Protein AF-A0A8S0PQN3-F1 (afdb_monomer_lite)

Secondary structure (DSSP, 8-state):
------------TTGGG-EEEEETTEEEEE---SS-S----EEEEEESGGG-TT-EEEEEE---SSSHHHHHHHHHHHHHHHHHHHHHHHHHHHHHHHHHHHHHTSPPHHHHHHHHHHHHHSTTGGG--HHHHHHHHHHHHHHHHHHHHHHHHHHHHHHHHHHT-

Sequence (165 aa):
MDMGFETMPDMDLDRLSEVEVEGEGYSLYCKRGKRGGAKEDRYSATMGLQGKSKQAFFGVFDGHGGVGAAEFASKNLDRNIMKEVERRTSEEERIEKEHYSNYASCLSIVELLQIVERDLRGPDIDNLSIIDLVHLEEQLQAALMGARSTKTHMMLQSISSLHEK

Radius of gyration: 32.72 Å; chains: 1; bounding box: 78×43×98 Å

InterPro domains:
  IPR000222 PPM-type phosphatase, divalent cation binding [PS01032] (57-65)
  IPR002487 Transcription factor, K-box [PF01486] (92-165)
  IPR002487 Transcription factor, K-box [PS51297] (96-165)
  IPR036457 PPM-type phosphatase-like domain superfamily [G3DSA:3.60.40.10] (16-155)
  IPR036457 PPM-type phosphatase-like domain superfamily [SSF81606] (26-90)

pLDDT: mean 77.22, std 14.31, range [37.0, 96.75]

Structure (mmCIF, N/CA/C/O backbone):
data_AF-A0A8S0PQN3-F1
#
_entry.id   AF-A0A8S0PQN3-F1
#
loop_
_atom_site.group_PDB
_atom_site.id
_atom_site.type_symbol
_atom_site.label_atom_id
_atom_site.label_alt_id
_atom_site.label_comp_id
_atom_site.label_asym_id
_atom_site.label_entity_id
_atom_site.label_seq_id
_atom_site.pdbx_PDB_ins_code
_atom_site.Cartn_x
_atom_site.Cartn_y
_atom_site.Cartn_z
_atom_site.occupancy
_atom_site.B_iso_or_equiv
_atom_site.auth_seq_id
_atom_site.auth_comp_id
_atom_site.auth_asym_id
_atom_site.auth_atom_id
_atom_site.pdbx_PDB_model_num
ATOM 1 N N . MET A 1 1 ? 39.912 -17.558 -56.066 1.00 37.00 1 MET A N 1
ATOM 2 C CA . MET A 1 1 ? 40.209 -17.500 -54.624 1.00 37.00 1 MET A CA 1
ATOM 3 C C . MET A 1 1 ? 39.182 -16.572 -54.031 1.00 37.00 1 MET A C 1
ATOM 5 O O . MET A 1 1 ? 39.248 -15.373 -54.256 1.00 37.00 1 MET A O 1
ATOM 9 N N . ASP A 1 2 ? 38.162 -17.185 -53.454 1.00 40.72 2 ASP A N 1
ATOM 10 C CA . ASP A 1 2 ? 37.051 -16.526 -52.787 1.00 40.72 2 ASP A CA 1
ATOM 11 C C . ASP A 1 2 ? 37.518 -16.156 -51.375 1.00 40.72 2 ASP A C 1
ATOM 13 O O . ASP A 1 2 ? 37.976 -17.026 -50.635 1.00 40.72 2 ASP A O 1
ATOM 17 N N . MET A 1 3 ? 37.509 -14.866 -51.046 1.00 46.12 3 MET A N 1
ATOM 18 C CA . MET A 1 3 ? 37.812 -14.365 -49.704 1.00 46.12 3 MET A CA 1
ATOM 19 C C . MET A 1 3 ? 36.504 -13.828 -49.133 1.00 46.12 3 MET A C 1
ATOM 21 O O . MET A 1 3 ? 36.283 -12.618 -49.077 1.00 46.12 3 MET A O 1
ATOM 25 N N . GLY A 1 4 ? 35.619 -14.758 -48.773 1.00 43.62 4 GLY A N 1
ATOM 26 C CA . GLY A 1 4 ? 34.387 -14.482 -48.052 1.00 43.62 4 GLY A CA 1
ATOM 27 C C . GLY A 1 4 ? 34.709 -13.869 -46.695 1.00 43.62 4 GLY A C 1
ATOM 28 O O . GLY A 1 4 ? 35.096 -14.562 -45.758 1.00 43.62 4 GLY A O 1
ATOM 29 N N . PHE A 1 5 ? 34.562 -12.553 -46.593 1.00 48.38 5 PHE A N 1
ATOM 30 C CA . PHE A 1 5 ? 34.402 -11.900 -45.306 1.00 48.38 5 PHE A CA 1
ATOM 31 C C . PHE A 1 5 ? 32.936 -12.085 -44.920 1.00 48.38 5 PHE A C 1
ATOM 33 O O . PHE A 1 5 ? 32.075 -11.320 -45.353 1.00 48.38 5 PHE A O 1
ATOM 40 N N . GLU A 1 6 ? 32.639 -13.160 -44.188 1.00 41.84 6 GLU A N 1
ATOM 41 C CA . GLU A 1 6 ? 31.333 -13.335 -43.560 1.00 41.84 6 GLU A CA 1
ATOM 42 C C . GLU A 1 6 ? 31.098 -12.139 -42.634 1.00 41.84 6 GLU A C 1
ATOM 44 O O . GLU A 1 6 ? 31.688 -12.017 -41.559 1.00 41.84 6 GLU A O 1
ATOM 49 N N . THR A 1 7 ? 30.260 -11.208 -43.082 1.00 50.50 7 THR A N 1
ATOM 50 C CA . THR A 1 7 ? 29.686 -10.192 -42.214 1.00 50.50 7 THR A CA 1
ATOM 51 C C . THR A 1 7 ? 28.910 -10.923 -41.130 1.00 50.50 7 THR A C 1
ATOM 53 O O . THR A 1 7 ? 27.863 -11.512 -41.407 1.00 50.50 7 THR A O 1
ATOM 56 N N . MET A 1 8 ? 29.446 -10.906 -39.909 1.00 55.97 8 MET A N 1
ATOM 57 C CA . MET A 1 8 ? 28.706 -11.275 -38.706 1.00 55.97 8 MET A CA 1
ATOM 58 C C . MET A 1 8 ? 27.334 -10.591 -38.776 1.00 55.97 8 MET A C 1
ATOM 60 O O . MET A 1 8 ? 27.295 -9.395 -39.085 1.00 55.97 8 MET A O 1
ATOM 64 N N . PRO A 1 9 ? 26.219 -11.313 -38.561 1.00 52.41 9 PRO A N 1
ATOM 65 C CA . PRO A 1 9 ? 24.906 -10.693 -38.592 1.00 52.41 9 PRO A CA 1
ATOM 66 C C . PRO A 1 9 ? 24.908 -9.558 -37.573 1.00 52.41 9 PRO A C 1
ATOM 68 O O . PRO A 1 9 ? 25.288 -9.766 -36.420 1.00 52.41 9 PRO A O 1
ATOM 71 N N . ASP A 1 10 ? 24.547 -8.366 -38.045 1.00 52.94 10 ASP A N 1
ATOM 72 C CA . ASP A 1 10 ? 24.398 -7.157 -37.246 1.00 52.94 10 ASP A CA 1
ATOM 73 C C . ASP A 1 10 ? 23.513 -7.508 -36.046 1.00 52.94 10 ASP A C 1
ATOM 75 O O . ASP A 1 10 ? 22.314 -7.772 -36.177 1.00 52.94 10 ASP A O 1
ATOM 79 N N . MET A 1 11 ? 24.145 -7.697 -34.889 1.00 50.47 11 MET A N 1
ATOM 80 C CA . MET A 1 11 ? 23.464 -8.138 -33.685 1.00 50.47 11 MET A CA 1
ATOM 81 C C . MET A 1 11 ? 22.667 -6.928 -33.217 1.00 50.47 11 MET A C 1
ATOM 83 O O . MET A 1 11 ? 23.243 -6.000 -32.660 1.00 50.47 11 MET A O 1
ATOM 87 N N . ASP A 1 12 ? 21.374 -6.921 -33.544 1.00 56.91 12 ASP A N 1
ATOM 88 C CA . ASP A 1 12 ? 20.443 -5.807 -33.372 1.00 56.91 12 ASP A CA 1
ATOM 89 C C . ASP A 1 12 ? 20.601 -5.154 -31.986 1.00 56.91 12 ASP A C 1
ATOM 91 O O . ASP A 1 12 ? 20.095 -5.652 -30.975 1.00 56.91 12 ASP A O 1
ATOM 95 N N . LEU A 1 13 ? 21.367 -4.056 -31.931 1.00 52.66 13 LEU A N 1
ATOM 96 C CA . LEU A 1 13 ? 21.756 -3.357 -30.700 1.00 52.66 13 LEU A CA 1
ATOM 97 C C . LEU A 1 13 ? 20.516 -2.876 -29.920 1.00 52.66 13 LEU A C 1
ATOM 99 O O . LEU A 1 13 ? 20.583 -2.644 -28.712 1.00 52.66 13 LEU A O 1
ATOM 103 N N . ASP A 1 14 ? 19.367 -2.775 -30.595 1.00 55.16 14 ASP A N 1
ATOM 104 C CA . ASP A 1 14 ? 18.079 -2.465 -29.988 1.00 55.16 14 ASP A CA 1
ATOM 105 C C . ASP A 1 14 ? 17.509 -3.625 -29.160 1.00 55.16 14 ASP A C 1
ATOM 107 O O . ASP A 1 14 ? 16.928 -3.357 -28.104 1.00 55.16 14 ASP A O 1
ATOM 111 N N . ARG A 1 15 ? 17.751 -4.895 -29.523 1.00 53.69 15 ARG A N 1
ATOM 112 C CA . ARG A 1 15 ? 17.340 -6.054 -28.698 1.00 53.69 15 ARG A CA 1
ATOM 113 C C . ARG A 1 15 ? 18.113 -6.140 -27.381 1.00 53.69 15 ARG A C 1
ATOM 115 O O . ARG A 1 15 ? 17.569 -6.620 -26.395 1.00 53.69 15 ARG A O 1
ATOM 122 N N . LEU A 1 16 ? 19.337 -5.608 -27.318 1.00 56.56 16 LEU A N 1
ATOM 123 C CA . LEU A 1 16 ? 20.128 -5.520 -26.077 1.00 56.56 16 LEU A CA 1
ATOM 124 C C . LEU A 1 16 ? 19.580 -4.485 -25.073 1.00 56.56 16 LEU A C 1
ATOM 126 O O . LEU A 1 16 ? 20.055 -4.408 -23.942 1.00 56.56 16 LEU A O 1
ATOM 130 N N . SER A 1 17 ? 18.592 -3.678 -25.475 1.00 67.12 17 SER A N 1
ATOM 131 C CA . SER A 1 17 ? 17.965 -2.643 -24.641 1.00 67.12 17 SER A CA 1
ATOM 132 C C . SER A 1 17 ? 16.570 -3.024 -24.118 1.00 67.12 17 SER A C 1
ATOM 134 O O . SER A 1 17 ? 15.907 -2.242 -23.417 1.00 67.12 17 SER A O 1
ATOM 136 N N . GLU A 1 18 ? 16.124 -4.233 -24.453 1.00 82.00 18 GLU A N 1
ATOM 137 C CA . GLU A 1 18 ? 14.860 -4.810 -24.019 1.00 82.00 18 GLU A CA 1
ATOM 138 C C . GLU A 1 18 ? 15.043 -5.539 -22.683 1.00 82.00 18 GLU A C 1
ATOM 140 O O . GLU A 1 18 ? 16.076 -6.140 -22.401 1.00 82.00 18 GLU A O 1
ATOM 145 N N . VAL A 1 19 ? 14.044 -5.424 -21.818 1.00 85.00 19 VAL A N 1
ATOM 146 C CA . VAL A 1 19 ? 13.949 -6.147 -20.552 1.00 85.00 19 VAL A CA 1
ATOM 147 C C . VAL A 1 19 ? 12.614 -6.856 -20.585 1.00 85.00 19 VAL A C 1
ATOM 149 O O . VAL A 1 19 ? 11.583 -6.195 -20.688 1.00 85.00 19 VAL A O 1
ATOM 152 N N . GLU A 1 20 ? 12.647 -8.176 -20.499 1.00 90.19 20 GLU A N 1
ATOM 153 C CA . GLU A 1 20 ? 11.471 -9.027 -20.401 1.00 90.19 20 GLU A CA 1
ATOM 154 C C . GLU A 1 20 ? 11.593 -9.861 -19.131 1.00 90.19 20 GLU A C 1
ATOM 156 O O . GLU A 1 20 ? 12.644 -10.438 -18.847 1.00 90.19 20 GLU A O 1
ATOM 161 N N . VAL A 1 21 ? 10.535 -9.862 -18.331 1.00 88.50 21 VAL A N 1
ATOM 162 C CA . VAL A 1 21 ? 10.463 -10.586 -17.067 1.00 88.50 21 VAL A CA 1
ATOM 163 C C . VAL A 1 21 ? 9.107 -11.255 -17.009 1.00 88.50 21 VAL A C 1
ATOM 165 O O . VAL A 1 21 ? 8.079 -10.588 -17.079 1.00 88.50 21 VAL A O 1
ATOM 168 N N . GLU A 1 22 ? 9.110 -12.566 -16.838 1.00 92.62 22 GLU A N 1
ATOM 169 C CA . GLU A 1 22 ? 7.913 -13.342 -16.555 1.00 92.62 22 GLU A CA 1
ATOM 170 C C . GLU A 1 22 ? 7.973 -13.796 -15.097 1.00 92.62 22 GLU A C 1
ATOM 172 O O . GLU A 1 22 ? 8.991 -14.307 -14.625 1.00 92.62 22 GLU A O 1
ATOM 177 N N . GLY A 1 23 ? 6.900 -13.541 -14.360 1.00 85.38 23 GLY A N 1
ATOM 178 C CA . GLY A 1 23 ? 6.749 -13.919 -12.965 1.00 85.38 23 GLY A CA 1
ATOM 179 C C . GLY A 1 23 ? 5.431 -14.643 -12.728 1.00 85.38 23 GLY A C 1
ATOM 180 O O . GLY A 1 23 ? 4.627 -14.853 -13.633 1.00 85.38 23 GLY A O 1
ATOM 181 N N . GLU A 1 24 ? 5.193 -15.042 -11.483 1.00 82.31 24 GLU A N 1
ATOM 182 C CA . GLU A 1 24 ? 3.983 -15.780 -11.125 1.00 82.31 24 GLU A CA 1
ATOM 183 C C . GLU A 1 24 ? 2.744 -14.877 -11.234 1.00 82.31 24 GLU A C 1
ATOM 185 O O . GLU A 1 24 ? 2.485 -14.034 -10.375 1.00 82.31 24 GLU A O 1
ATOM 190 N N . GLY A 1 25 ? 1.995 -15.030 -12.328 1.00 84.38 25 GLY A N 1
ATOM 191 C CA . GLY A 1 25 ? 0.788 -14.248 -12.603 1.00 84.38 25 GLY A CA 1
ATOM 192 C C . GLY A 1 25 ? 1.043 -12.824 -13.107 1.00 84.38 25 GLY A C 1
ATOM 193 O O . GLY A 1 25 ? 0.101 -12.034 -13.161 1.00 84.38 25 GLY A O 1
ATOM 194 N N . TYR A 1 26 ? 2.280 -12.480 -13.483 1.00 87.06 26 TYR A N 1
ATOM 195 C CA . TYR A 1 26 ? 2.597 -11.183 -14.081 1.00 87.06 26 TYR A CA 1
ATOM 196 C C . TYR A 1 26 ? 3.697 -11.285 -15.137 1.00 87.06 26 TYR A C 1
ATOM 198 O O . TYR A 1 26 ? 4.550 -12.165 -15.103 1.00 87.06 26 TYR A O 1
ATOM 206 N N . SER A 1 27 ? 3.704 -10.324 -16.051 1.00 91.31 27 SER A N 1
ATOM 207 C CA . SER A 1 27 ? 4.764 -10.145 -17.037 1.00 91.31 27 SER A CA 1
ATOM 208 C C . SER A 1 27 ? 5.138 -8.672 -17.107 1.00 91.31 27 SER A C 1
ATOM 210 O O . SER A 1 27 ? 4.267 -7.803 -17.031 1.00 91.31 27 SER A O 1
ATOM 212 N N . LEU A 1 28 ? 6.417 -8.385 -17.294 1.00 91.44 28 LEU A N 1
ATOM 213 C CA . LEU A 1 28 ? 6.942 -7.049 -17.509 1.00 91.44 28 LEU A CA 1
ATOM 214 C C . LEU A 1 28 ? 7.771 -7.033 -18.783 1.00 91.44 28 LEU A C 1
ATOM 216 O O . LEU A 1 28 ? 8.664 -7.851 -18.971 1.00 91.44 28 LEU A O 1
ATOM 220 N N . TYR A 1 29 ? 7.495 -6.049 -19.626 1.00 90.81 29 TYR A N 1
ATOM 221 C CA . TYR A 1 29 ?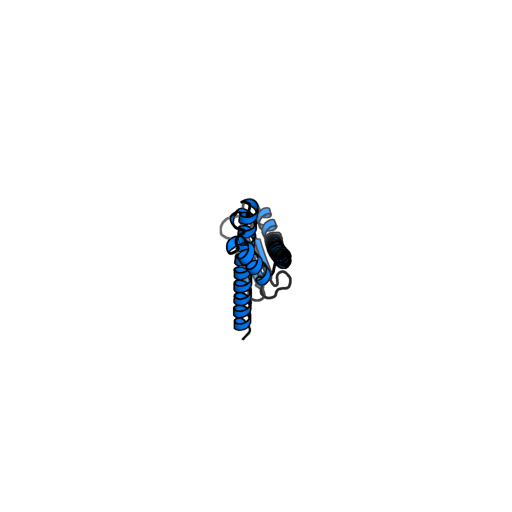 8.276 -5.778 -20.815 1.00 90.81 29 TYR A CA 1
ATOM 222 C C . TYR A 1 29 ? 8.636 -4.301 -20.846 1.00 90.81 29 TYR A C 1
ATOM 224 O O . TYR A 1 29 ? 7.787 -3.430 -20.654 1.00 90.81 29 TYR A O 1
ATOM 232 N N . CYS A 1 30 ? 9.905 -4.005 -21.081 1.00 88.88 30 CYS A N 1
ATOM 233 C CA . CYS A 1 30 ? 10.394 -2.646 -21.165 1.00 88.88 30 CYS A CA 1
ATOM 234 C C . CYS A 1 30 ? 11.398 -2.548 -22.307 1.00 88.88 30 CYS A C 1
ATOM 236 O O . CYS A 1 30 ? 12.399 -3.259 -22.329 1.00 88.88 30 CYS A O 1
ATOM 238 N N . LYS A 1 31 ? 11.180 -1.615 -23.227 1.00 88.38 31 LYS A N 1
ATOM 239 C CA . LYS A 1 31 ? 11.986 -1.440 -24.436 1.00 88.38 31 LYS A CA 1
ATOM 240 C C . LYS A 1 31 ? 12.471 -0.005 -24.538 1.00 88.38 31 LYS A C 1
ATOM 242 O O . LYS A 1 31 ? 11.727 0.924 -24.238 1.00 88.38 31 LYS A O 1
ATOM 247 N N . ARG A 1 32 ? 13.711 0.187 -24.986 1.00 83.94 32 ARG A N 1
ATOM 248 C CA . ARG A 1 32 ? 14.227 1.527 -25.273 1.00 83.94 32 ARG A CA 1
ATOM 249 C C . ARG A 1 32 ? 13.535 2.101 -26.512 1.00 83.94 32 ARG A C 1
ATOM 251 O O . ARG A 1 32 ? 13.473 1.460 -27.558 1.00 83.94 32 ARG A O 1
ATOM 258 N N . GLY A 1 33 ? 13.014 3.318 -26.385 1.00 77.81 33 GLY A N 1
ATOM 259 C CA . GLY A 1 33 ? 12.437 4.066 -27.501 1.00 77.81 33 GLY A CA 1
ATOM 260 C C . GLY A 1 33 ? 13.490 4.741 -28.389 1.00 77.81 33 GLY A C 1
ATOM 261 O O . GLY A 1 33 ? 14.690 4.629 -28.175 1.00 77.81 33 GLY A O 1
ATOM 262 N N . LYS A 1 34 ? 13.029 5.523 -29.372 1.00 77.06 34 LYS A N 1
ATOM 263 C CA . LYS A 1 34 ? 13.886 6.202 -30.370 1.00 77.06 34 LYS A CA 1
ATOM 264 C C . LYS A 1 34 ? 14.750 7.345 -29.820 1.00 77.06 34 LYS A C 1
ATOM 266 O O . LYS A 1 34 ? 15.611 7.854 -30.532 1.00 77.06 34 LYS A O 1
ATOM 271 N N . ARG A 1 35 ? 14.481 7.819 -28.598 1.00 67.00 35 ARG A N 1
ATOM 272 C CA . ARG A 1 35 ? 15.270 8.885 -27.969 1.00 67.00 35 ARG A CA 1
ATOM 273 C C . ARG A 1 35 ? 16.633 8.300 -27.598 1.00 67.00 35 ARG A C 1
ATOM 275 O O . ARG A 1 35 ? 16.705 7.403 -26.767 1.00 67.00 35 ARG A O 1
ATOM 282 N N . GLY A 1 36 ? 17.693 8.779 -28.248 1.00 63.41 36 GLY A N 1
ATOM 283 C CA . GLY A 1 36 ? 19.062 8.379 -27.927 1.00 63.41 36 GLY A CA 1
ATOM 284 C C . GLY A 1 36 ? 19.380 8.676 -26.460 1.00 63.41 36 GLY A C 1
ATOM 285 O O . GLY A 1 36 ? 19.116 9.778 -25.987 1.00 63.41 36 GLY A O 1
ATOM 286 N N . GLY A 1 37 ? 19.902 7.684 -25.742 1.00 73.81 37 GLY A N 1
ATOM 287 C CA . GLY A 1 37 ? 20.188 7.772 -24.311 1.00 73.81 37 GLY A CA 1
ATOM 288 C C . GLY A 1 37 ? 20.281 6.397 -23.649 1.00 73.81 37 GLY A C 1
ATOM 289 O O . GLY A 1 37 ? 19.938 5.374 -24.254 1.00 73.81 37 GLY A O 1
ATOM 290 N N . ALA A 1 38 ? 20.772 6.379 -22.408 1.00 80.00 38 ALA A N 1
ATOM 291 C CA . ALA A 1 38 ? 20.682 5.208 -21.543 1.00 80.00 38 ALA A CA 1
ATOM 292 C C . ALA A 1 38 ? 19.234 5.030 -21.058 1.00 80.00 38 ALA A C 1
ATOM 294 O O . ALA A 1 38 ? 18.482 5.992 -20.943 1.00 80.00 38 ALA A O 1
ATOM 295 N N . LYS A 1 39 ? 18.838 3.790 -20.779 1.00 85.25 39 LYS A N 1
ATOM 296 C CA . LYS A 1 39 ? 17.502 3.467 -20.278 1.00 85.25 39 LYS A CA 1
ATOM 297 C C . LYS A 1 39 ? 17.394 3.805 -18.788 1.00 85.25 39 LYS A C 1
ATOM 299 O O . LYS A 1 39 ? 18.013 3.146 -17.943 1.00 85.25 39 LYS A O 1
ATOM 304 N N . GLU A 1 40 ? 16.624 4.843 -18.479 1.00 91.44 40 GLU A N 1
ATOM 305 C CA . GLU A 1 40 ? 16.482 5.360 -17.113 1.00 91.44 40 GLU A CA 1
ATOM 306 C C . GLU A 1 40 ? 15.316 4.733 -16.340 1.00 91.44 40 GLU A C 1
ATOM 308 O O . GLU A 1 40 ? 15.341 4.735 -15.110 1.00 91.44 40 GLU A O 1
ATOM 313 N N . ASP A 1 41 ? 14.383 4.087 -17.043 1.00 91.94 41 ASP A N 1
ATOM 314 C CA . ASP A 1 41 ? 13.239 3.383 -16.469 1.00 91.94 41 ASP A CA 1
ATOM 315 C C . ASP A 1 41 ? 13.665 2.304 -15.469 1.00 91.94 41 ASP A C 1
ATOM 317 O O . ASP A 1 41 ? 14.617 1.544 -15.695 1.00 91.94 41 ASP A O 1
ATOM 321 N N . ARG A 1 42 ? 12.924 2.189 -14.370 1.00 94.25 42 ARG A N 1
ATOM 322 C CA . ARG A 1 42 ? 13.052 1.105 -13.390 1.00 94.25 42 ARG A CA 1
ATOM 323 C C . ARG A 1 42 ? 11.691 0.497 -13.109 1.00 94.25 42 ARG A C 1
ATOM 325 O O . ARG A 1 42 ? 10.655 1.094 -13.386 1.00 94.25 42 ARG A O 1
ATOM 332 N N . TYR A 1 43 ? 11.697 -0.699 -12.544 1.00 94.69 43 TYR A N 1
ATOM 333 C CA . TYR A 1 43 ? 10.480 -1.377 -12.136 1.00 94.69 43 TYR A CA 1
ATOM 334 C C . TYR A 1 43 ? 10.674 -2.056 -10.787 1.00 94.69 43 TYR A C 1
ATOM 336 O O . TYR A 1 43 ? 11.800 -2.285 -10.347 1.00 94.69 43 TYR A O 1
ATOM 344 N N . SER A 1 44 ? 9.561 -2.378 -10.145 1.00 94.25 44 SER A N 1
ATOM 345 C CA . SER A 1 44 ? 9.507 -3.208 -8.951 1.00 94.25 44 SER A CA 1
ATOM 346 C C . SER A 1 44 ? 8.302 -4.131 -9.056 1.00 94.25 44 SER A C 1
ATOM 348 O O . SER A 1 44 ? 7.230 -3.698 -9.480 1.00 94.25 44 SER A O 1
ATOM 350 N N . ALA A 1 45 ? 8.493 -5.398 -8.714 1.00 92.75 45 ALA A N 1
ATOM 351 C CA . ALA A 1 45 ? 7.447 -6.406 -8.674 1.00 92.75 45 ALA A CA 1
ATOM 352 C C . ALA A 1 45 ? 7.704 -7.297 -7.457 1.00 92.75 45 ALA A C 1
ATOM 354 O O . ALA A 1 45 ? 8.600 -8.141 -7.468 1.00 92.75 45 ALA A O 1
ATOM 355 N N . THR A 1 46 ? 6.933 -7.074 -6.397 1.00 88.69 46 THR A N 1
ATOM 356 C CA . THR A 1 46 ? 7.058 -7.784 -5.124 1.00 88.69 46 THR A CA 1
ATOM 357 C C . THR A 1 46 ? 5.743 -8.492 -4.829 1.00 88.69 46 THR A C 1
ATOM 359 O O . THR A 1 46 ? 4.717 -7.850 -4.618 1.00 88.69 46 THR A O 1
ATOM 362 N N . MET A 1 47 ? 5.775 -9.821 -4.799 1.00 85.06 47 MET A N 1
ATOM 363 C CA . MET A 1 47 ? 4.640 -10.674 -4.432 1.00 85.06 47 MET A CA 1
ATOM 364 C C . MET A 1 47 ? 4.726 -11.064 -2.953 1.00 85.06 47 MET A C 1
ATOM 366 O O . MET A 1 47 ? 5.819 -11.144 -2.394 1.00 85.06 47 MET A O 1
ATOM 370 N N . GLY A 1 48 ? 3.587 -11.342 -2.316 1.00 78.88 48 GLY A N 1
ATOM 371 C CA . GLY A 1 48 ? 3.564 -11.886 -0.955 1.00 78.88 48 GLY A CA 1
ATOM 372 C C . GLY A 1 48 ? 4.067 -10.905 0.106 1.00 78.88 48 GLY A C 1
ATOM 373 O O . GLY A 1 48 ? 4.795 -11.298 1.022 1.00 78.88 48 GLY A O 1
ATOM 374 N N . LEU A 1 49 ? 3.705 -9.624 -0.010 1.00 74.62 49 LEU A N 1
ATOM 375 C CA . LEU A 1 49 ? 4.129 -8.598 0.946 1.00 74.62 49 LEU A CA 1
ATOM 376 C C . LEU A 1 49 ? 3.735 -8.991 2.382 1.00 74.62 49 LEU A C 1
ATOM 378 O O . LEU A 1 49 ? 2.601 -9.397 2.635 1.00 74.62 49 LEU A O 1
ATOM 382 N N . GLN A 1 50 ? 4.678 -8.886 3.327 1.00 67.25 50 GLN A N 1
ATOM 383 C CA . GLN A 1 50 ? 4.516 -9.336 4.724 1.00 67.25 50 GLN A CA 1
ATOM 384 C C . GLN A 1 50 ? 4.082 -10.815 4.880 1.00 67.25 50 GLN A C 1
ATOM 386 O O . GLN A 1 50 ? 3.458 -11.175 5.877 1.00 67.25 50 GLN A O 1
ATOM 391 N N . GLY A 1 51 ? 4.357 -11.685 3.902 1.00 68.50 51 GLY A N 1
ATOM 392 C CA . GLY A 1 51 ? 3.909 -13.085 3.926 1.00 68.50 51 GLY A CA 1
ATOM 393 C C . GLY A 1 51 ? 2.410 -13.268 3.654 1.00 68.50 51 GLY A C 1
ATOM 394 O O . GLY A 1 51 ? 1.895 -14.381 3.758 1.00 68.50 51 GLY A O 1
ATOM 395 N N . LYS A 1 52 ? 1.692 -12.197 3.286 1.00 69.31 52 LYS A N 1
ATOM 396 C CA . LYS A 1 52 ? 0.275 -12.245 2.915 1.00 69.31 52 LYS A CA 1
ATOM 397 C C . LYS A 1 52 ? 0.164 -12.574 1.431 1.00 69.31 52 LYS A C 1
ATOM 399 O O . LYS A 1 52 ? 0.386 -11.721 0.576 1.00 69.31 52 LYS A O 1
ATOM 404 N N . SER A 1 53 ? -0.244 -13.802 1.123 1.00 67.12 53 SER A N 1
ATOM 405 C CA . SER A 1 53 ? -0.343 -14.330 -0.249 1.00 67.12 53 SER A CA 1
ATOM 406 C C . SER A 1 53 ? -1.276 -13.550 -1.190 1.00 67.12 53 SER A C 1
ATOM 408 O O . SER A 1 53 ? -1.215 -13.746 -2.397 1.00 67.12 53 SER A O 1
ATOM 410 N N . LYS A 1 54 ? -2.121 -12.649 -0.667 1.00 77.06 54 LYS A N 1
ATOM 411 C CA . LYS A 1 54 ? -3.051 -11.817 -1.453 1.00 77.06 54 LYS A CA 1
ATOM 412 C C . LYS A 1 54 ? -2.546 -10.398 -1.747 1.00 77.06 54 LYS A C 1
ATOM 414 O O . LYS A 1 54 ? -3.258 -9.642 -2.400 1.00 77.06 54 LYS A O 1
ATOM 419 N N . GLN A 1 55 ? -1.380 -10.000 -1.235 1.00 83.00 55 GLN A N 1
ATOM 420 C CA . GLN A 1 55 ? -0.857 -8.640 -1.397 1.00 83.00 55 GLN A CA 1
ATOM 421 C C . GLN A 1 55 ? 0.387 -8.630 -2.282 1.00 83.00 55 GLN A C 1
ATOM 423 O O . GLN A 1 55 ? 1.325 -9.400 -2.068 1.00 83.00 55 GLN A O 1
ATOM 428 N N . ALA A 1 56 ? 0.401 -7.722 -3.253 1.00 88.75 56 ALA A N 1
ATOM 429 C CA . ALA A 1 56 ? 1.511 -7.519 -4.171 1.00 88.75 56 ALA A CA 1
ATOM 430 C C . ALA A 1 56 ? 1.720 -6.024 -4.437 1.00 88.75 56 ALA A C 1
ATOM 432 O O . ALA A 1 56 ? 0.781 -5.230 -4.343 1.00 88.75 56 ALA A O 1
ATOM 433 N N . PHE A 1 57 ? 2.954 -5.651 -4.763 1.00 91.19 57 PHE A N 1
ATOM 434 C CA . PHE A 1 57 ? 3.337 -4.305 -5.167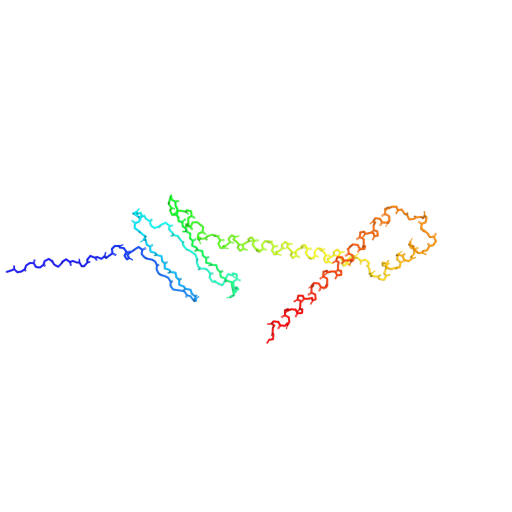 1.00 91.19 57 PHE A CA 1
ATOM 435 C C . PHE A 1 57 ? 3.962 -4.363 -6.555 1.00 91.19 57 PHE A C 1
ATOM 437 O O . PHE A 1 57 ? 4.931 -5.088 -6.774 1.00 91.19 57 PHE A O 1
ATOM 444 N N . PHE A 1 58 ? 3.431 -3.555 -7.466 1.00 93.88 58 PHE A N 1
ATOM 445 C CA . PHE A 1 58 ? 3.978 -3.365 -8.801 1.00 93.88 58 PHE A CA 1
ATOM 446 C C . PHE A 1 58 ? 4.193 -1.872 -9.026 1.00 93.88 58 PHE A C 1
ATOM 448 O O . PHE A 1 58 ? 3.283 -1.073 -8.805 1.00 93.88 58 PHE A O 1
ATOM 455 N N . GLY A 1 59 ? 5.391 -1.493 -9.457 1.00 94.62 59 GLY A N 1
ATOM 456 C CA . GLY A 1 59 ? 5.755 -0.104 -9.713 1.00 94.62 59 GLY A CA 1
ATOM 457 C C . GLY A 1 59 ? 6.567 0.031 -10.991 1.00 94.62 59 GLY A C 1
ATOM 458 O O . GLY A 1 59 ? 7.474 -0.762 -11.234 1.00 94.62 59 GLY A O 1
ATOM 459 N N . VAL A 1 60 ? 6.258 1.055 -11.784 1.00 95.50 60 VAL A N 1
ATOM 460 C CA . VAL A 1 60 ? 7.034 1.477 -12.956 1.00 95.50 60 VAL A CA 1
ATOM 461 C C . VAL A 1 60 ? 7.500 2.904 -12.703 1.00 95.50 60 VAL A C 1
ATOM 463 O O . VAL A 1 60 ? 6.710 3.755 -12.297 1.00 95.50 60 VAL A O 1
ATOM 466 N N . PHE A 1 61 ? 8.788 3.153 -12.906 1.00 94.88 61 PHE A N 1
ATOM 467 C CA . PHE A 1 61 ? 9.455 4.391 -12.528 1.00 94.88 61 PHE A CA 1
ATOM 468 C C . PHE A 1 61 ? 10.141 4.972 -13.761 1.00 94.88 61 PHE A C 1
ATOM 470 O O . PHE A 1 61 ? 11.125 4.406 -14.226 1.00 94.88 61 PHE A O 1
ATOM 477 N N . ASP A 1 62 ? 9.617 6.081 -14.278 1.00 92.56 62 ASP A N 1
ATOM 478 C CA . ASP A 1 62 ? 10.198 6.823 -15.402 1.00 92.56 62 ASP A CA 1
ATOM 479 C C . ASP A 1 62 ? 11.350 7.705 -14.891 1.00 92.56 62 ASP A C 1
ATOM 481 O O . ASP A 1 62 ? 11.152 8.578 -14.041 1.00 92.56 62 ASP A O 1
ATOM 485 N N . GLY A 1 63 ? 12.572 7.412 -15.333 1.00 92.25 63 GLY A N 1
ATOM 486 C CA . GLY A 1 63 ? 13.765 8.142 -14.918 1.00 92.25 63 GLY A CA 1
ATOM 487 C C . GLY A 1 63 ? 13.995 9.383 -15.779 1.00 92.25 63 GLY A C 1
ATOM 488 O O . GLY A 1 63 ? 13.827 9.346 -16.994 1.00 92.25 63 GLY A O 1
ATOM 489 N N . HIS A 1 64 ? 14.405 10.487 -15.150 1.00 90.75 64 HIS A N 1
ATOM 490 C CA . HIS A 1 64 ? 14.797 11.700 -15.861 1.00 90.75 64 HIS A CA 1
ATOM 491 C C . HIS A 1 64 ? 16.000 12.369 -15.199 1.00 90.75 64 HIS A C 1
ATOM 493 O O . HIS A 1 64 ? 16.014 12.586 -13.985 1.00 90.75 64 HIS A O 1
ATOM 499 N N . GLY A 1 65 ? 16.989 12.752 -16.009 1.00 90.69 65 GLY A N 1
ATOM 500 C CA . GLY A 1 65 ? 18.222 13.379 -15.524 1.00 90.69 65 GLY A CA 1
ATOM 501 C C . GLY A 1 65 ? 19.187 12.378 -14.883 1.00 90.69 65 GLY A C 1
ATOM 502 O O . GLY A 1 65 ? 20.056 12.778 -14.107 1.00 90.69 65 GLY A O 1
ATOM 503 N N . GLY A 1 66 ? 19.028 11.089 -15.190 1.00 90.00 66 GLY A N 1
ATOM 504 C CA . GLY A 1 66 ? 19.811 9.987 -14.653 1.00 90.00 66 GLY A CA 1
ATOM 505 C C . GLY A 1 66 ? 18.948 8.896 -14.016 1.00 90.00 66 GLY A C 1
ATOM 506 O O . GLY A 1 66 ? 17.801 9.087 -13.620 1.00 90.00 66 GLY A O 1
ATOM 507 N N . VAL A 1 67 ? 19.557 7.724 -13.835 1.00 92.31 67 VAL A N 1
ATOM 508 C CA . VAL A 1 67 ? 18.889 6.522 -13.304 1.00 92.31 67 VAL A CA 1
ATOM 509 C C . VAL A 1 67 ? 18.606 6.565 -11.797 1.00 92.31 67 VAL A C 1
ATOM 511 O O . VAL A 1 67 ? 17.806 5.780 -11.292 1.00 92.31 67 VAL A O 1
ATOM 514 N N . GLY A 1 68 ? 19.290 7.444 -11.059 1.00 95.88 68 GLY A N 1
ATOM 515 C CA . GLY A 1 68 ? 19.410 7.343 -9.602 1.00 95.88 68 GLY A CA 1
ATOM 516 C C . GLY A 1 68 ? 18.083 7.466 -8.852 1.00 95.88 68 GLY A C 1
ATOM 517 O O . GLY A 1 68 ? 17.823 6.689 -7.935 1.00 95.88 68 GLY A O 1
ATOM 518 N N . ALA 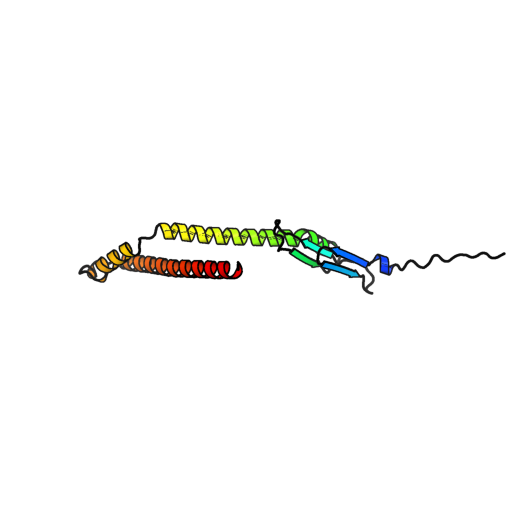A 1 69 ? 17.220 8.404 -9.254 1.00 95.88 6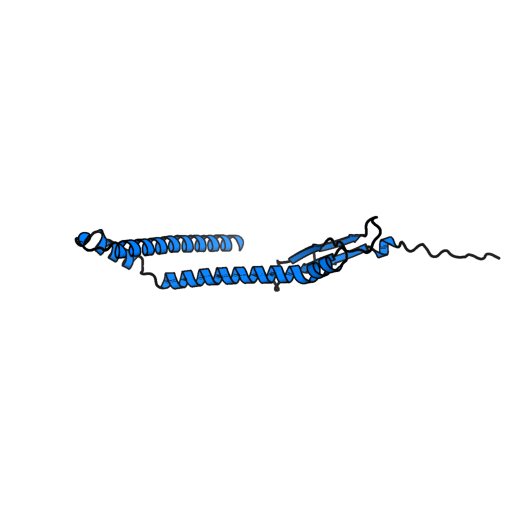9 ALA A N 1
ATOM 519 C CA . ALA A 1 69 ? 15.928 8.612 -8.597 1.00 95.88 69 ALA A CA 1
ATOM 520 C C . ALA A 1 69 ? 14.970 7.432 -8.827 1.00 95.88 69 ALA A C 1
ATOM 522 O O . ALA A 1 69 ? 14.401 6.904 -7.869 1.00 95.88 69 ALA A O 1
ATOM 523 N N . ALA A 1 70 ? 14.843 6.978 -10.078 1.00 95.88 70 ALA A N 1
ATOM 524 C CA . ALA A 1 70 ? 14.026 5.820 -10.432 1.00 95.88 70 ALA A CA 1
ATOM 525 C C . ALA A 1 70 ? 14.533 4.547 -9.736 1.00 95.88 70 ALA A C 1
ATOM 527 O O . ALA A 1 70 ? 13.745 3.752 -9.221 1.00 95.88 70 ALA A O 1
ATOM 528 N N . GLU A 1 71 ? 15.854 4.375 -9.643 1.00 96.50 71 GLU A N 1
ATOM 529 C CA . GLU A 1 71 ? 16.464 3.233 -8.967 1.00 96.50 71 GLU A CA 1
ATOM 530 C C . GLU A 1 71 ? 16.186 3.250 -7.464 1.00 96.50 71 GLU A C 1
ATOM 532 O O . GLU A 1 71 ? 15.747 2.240 -6.909 1.00 96.50 71 GLU A O 1
ATOM 537 N N . PHE A 1 72 ? 16.364 4.399 -6.812 1.00 96.69 72 PHE A N 1
ATOM 538 C CA . PHE A 1 72 ? 16.050 4.550 -5.396 1.00 96.69 72 PHE A CA 1
ATOM 539 C C . PHE A 1 72 ? 14.571 4.265 -5.109 1.00 96.69 72 PHE A C 1
ATOM 541 O O . PHE A 1 72 ? 14.266 3.521 -4.174 1.00 96.69 72 PHE A O 1
ATOM 548 N N . ALA A 1 73 ? 13.661 4.805 -5.923 1.00 96.75 73 ALA A N 1
ATOM 549 C CA . ALA A 1 73 ? 12.227 4.596 -5.768 1.00 96.75 73 ALA A CA 1
ATOM 550 C C . ALA A 1 73 ? 11.851 3.116 -5.943 1.00 96.75 73 ALA A C 1
ATOM 552 O O . ALA A 1 73 ? 11.200 2.547 -5.068 1.00 96.75 73 ALA A O 1
ATOM 553 N N . SER A 1 74 ? 12.347 2.464 -7.000 1.00 95.94 74 SER A N 1
ATOM 554 C CA . SER A 1 74 ? 12.053 1.051 -7.281 1.00 95.94 74 SER A CA 1
ATOM 555 C C . SER A 1 74 ? 12.467 0.086 -6.169 1.00 95.94 74 SER A C 1
ATOM 557 O O . SER A 1 74 ? 11.789 -0.913 -5.940 1.00 95.94 74 SER A O 1
ATOM 559 N N . LYS A 1 75 ? 13.540 0.410 -5.437 1.00 95.56 75 LYS A N 1
ATOM 560 C CA . LYS A 1 75 ? 14.093 -0.425 -4.361 1.00 95.56 75 LYS A CA 1
ATOM 561 C C . LYS A 1 75 ? 13.488 -0.172 -2.979 1.00 95.56 75 LYS A C 1
ATOM 563 O O . LYS A 1 75 ? 13.736 -0.962 -2.073 1.00 95.56 75 LYS A O 1
ATOM 568 N N . ASN A 1 76 ? 12.814 0.962 -2.768 1.00 95.56 76 ASN A N 1
ATOM 569 C CA . ASN A 1 76 ? 12.430 1.401 -1.419 1.00 95.56 76 ASN A CA 1
ATOM 570 C C . ASN A 1 76 ? 10.954 1.769 -1.261 1.00 95.56 76 ASN A C 1
ATOM 572 O O . ASN A 1 76 ? 10.477 1.833 -0.125 1.00 95.56 76 ASN A O 1
ATOM 576 N N . LEU A 1 77 ? 10.242 2.078 -2.348 1.00 94.62 77 LEU A N 1
ATOM 577 C CA . LEU A 1 77 ? 8.893 2.630 -2.254 1.00 94.62 77 LEU A CA 1
ATOM 578 C C . LEU A 1 77 ? 7.897 1.629 -1.657 1.00 94.62 77 LEU A C 1
ATOM 580 O O . LEU A 1 77 ? 7.087 2.015 -0.818 1.00 94.62 77 LEU A O 1
ATOM 584 N N . ASP A 1 78 ? 8.004 0.355 -2.021 1.00 91.88 78 ASP A N 1
ATOM 585 C CA . ASP A 1 78 ? 7.177 -0.733 -1.497 1.00 91.88 78 ASP A CA 1
ATOM 586 C C . ASP A 1 78 ? 7.287 -0.840 0.032 1.00 91.88 78 ASP A C 1
ATOM 588 O O . ASP A 1 78 ? 6.285 -0.757 0.746 1.00 91.88 78 ASP A O 1
ATOM 592 N N . ARG A 1 79 ? 8.512 -0.915 0.561 1.00 90.69 79 ARG A N 1
ATOM 593 C CA . ARG A 1 79 ? 8.769 -0.992 2.003 1.00 90.69 79 ARG A CA 1
ATOM 594 C C . ARG A 1 79 ? 8.318 0.269 2.731 1.00 90.69 79 ARG A C 1
ATOM 596 O O . ARG A 1 79 ? 7.796 0.172 3.839 1.00 90.69 79 ARG A O 1
ATOM 603 N N . ASN A 1 80 ? 8.526 1.444 2.140 1.00 93.56 80 ASN A N 1
ATOM 604 C CA . ASN A 1 80 ? 8.136 2.710 2.757 1.00 93.56 80 ASN A CA 1
ATOM 605 C C . ASN A 1 80 ? 6.613 2.835 2.872 1.00 93.56 80 ASN A C 1
ATOM 607 O O . ASN A 1 80 ? 6.119 3.230 3.928 1.00 93.56 80 ASN A O 1
ATOM 611 N N . ILE A 1 81 ? 5.877 2.452 1.824 1.00 90.88 81 ILE A N 1
ATOM 612 C CA . ILE A 1 81 ? 4.412 2.411 1.846 1.00 90.88 81 ILE A CA 1
ATOM 613 C C . ILE A 1 81 ? 3.936 1.410 2.897 1.00 90.88 81 ILE A C 1
ATOM 615 O O . ILE A 1 81 ? 3.130 1.773 3.749 1.00 90.88 81 ILE A O 1
ATOM 619 N N . MET A 1 82 ? 4.468 0.184 2.895 1.00 87.06 82 MET A N 1
ATOM 620 C CA . MET A 1 82 ? 4.038 -0.846 3.847 1.00 87.06 82 MET A CA 1
ATOM 621 C C . MET A 1 82 ? 4.306 -0.447 5.299 1.00 87.06 82 MET A C 1
ATOM 623 O O . MET A 1 82 ? 3.445 -0.638 6.154 1.00 87.06 82 MET A O 1
ATOM 627 N N . LYS A 1 83 ? 5.454 0.180 5.573 1.00 89.19 83 LYS A N 1
ATOM 628 C CA . LYS A 1 83 ? 5.779 0.700 6.905 1.00 89.19 83 LYS A CA 1
ATOM 629 C C . LYS A 1 83 ? 4.789 1.773 7.366 1.00 89.19 83 LYS A C 1
ATOM 631 O O . LYS A 1 83 ? 4.410 1.787 8.532 1.00 89.19 83 LYS A O 1
ATOM 636 N N . GLU A 1 84 ? 4.380 2.676 6.477 1.00 89.56 84 GLU A N 1
ATOM 637 C CA . GLU A 1 84 ? 3.408 3.720 6.821 1.00 89.56 84 GLU A CA 1
ATOM 638 C C . GLU A 1 84 ? 1.993 3.154 7.001 1.00 89.56 84 GLU A C 1
ATOM 640 O O . GLU A 1 84 ? 1.284 3.576 7.913 1.00 89.56 84 GLU A O 1
ATOM 645 N N . VAL A 1 85 ? 1.594 2.172 6.187 1.00 87.38 85 VAL A N 1
ATOM 646 C CA . VAL A 1 85 ? 0.316 1.457 6.352 1.00 87.38 85 VAL A CA 1
ATOM 647 C C . VAL A 1 85 ? 0.260 0.772 7.718 1.00 87.38 85 VAL A C 1
ATOM 649 O O . VAL A 1 85 ? -0.692 0.982 8.461 1.00 87.38 85 VAL A O 1
ATOM 652 N N . GLU A 1 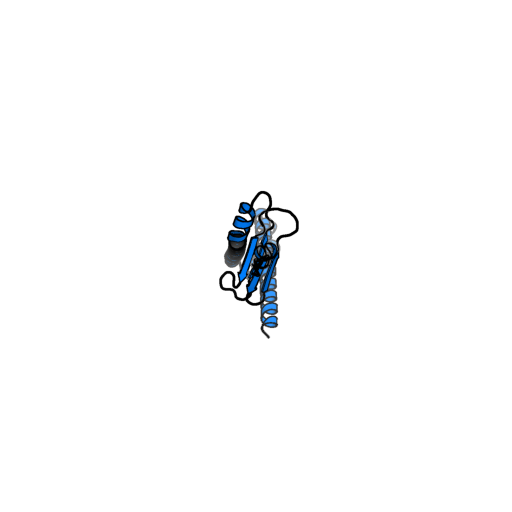86 ? 1.304 0.030 8.089 1.00 85.38 86 GLU A N 1
ATOM 653 C CA . GLU A 1 86 ? 1.398 -0.660 9.383 1.00 85.38 86 GLU A CA 1
ATOM 654 C C . GLU A 1 86 ? 1.390 0.311 10.575 1.00 85.38 86 GLU A C 1
ATOM 656 O O . GLU A 1 86 ? 0.782 0.043 11.616 1.00 85.38 86 GLU A O 1
ATOM 661 N N . ARG A 1 87 ? 2.031 1.476 10.422 1.00 86.69 87 ARG A N 1
ATOM 662 C CA . ARG A 1 87 ? 2.019 2.528 11.443 1.00 86.69 87 ARG A CA 1
ATOM 663 C C . ARG A 1 87 ? 0.600 3.043 11.697 1.00 86.69 87 ARG A C 1
ATOM 665 O O . ARG A 1 87 ? 0.228 3.203 12.856 1.00 86.69 87 ARG A O 1
ATOM 672 N N . ARG A 1 88 ? -0.179 3.289 10.637 1.00 81.69 88 ARG A N 1
ATOM 673 C CA . ARG A 1 88 ? -1.556 3.803 10.744 1.00 81.69 88 ARG A CA 1
ATOM 674 C C . ARG A 1 88 ? -2.515 2.779 11.327 1.00 81.69 88 ARG A C 1
ATOM 676 O O . ARG A 1 88 ? -3.259 3.129 12.232 1.00 81.69 88 ARG A O 1
ATOM 683 N N . THR A 1 89 ? -2.438 1.519 10.900 1.00 77.25 89 THR A N 1
ATOM 684 C CA . THR A 1 89 ? -3.295 0.463 11.464 1.00 77.25 89 THR A CA 1
ATOM 685 C C . THR A 1 89 ? -3.030 0.270 12.956 1.00 77.25 89 THR A C 1
ATOM 687 O O . THR A 1 89 ? -3.959 0.138 13.741 1.00 77.25 89 THR A O 1
ATOM 690 N N . SER A 1 90 ? -1.761 0.331 13.375 1.00 75.56 90 SER A N 1
ATOM 691 C CA . SER A 1 90 ? -1.396 0.236 14.795 1.00 75.56 90 SER A CA 1
ATOM 692 C C . SER A 1 90 ? -1.910 1.426 15.617 1.00 75.56 90 SER A C 1
ATOM 694 O O . SER A 1 90 ? -2.244 1.280 16.790 1.00 75.56 90 SER A O 1
ATOM 696 N N . GLU A 1 91 ? -1.934 2.623 15.030 1.00 75.62 91 GLU A N 1
ATOM 697 C CA . GLU A 1 91 ? -2.460 3.835 15.663 1.00 75.62 91 GLU A CA 1
ATOM 698 C C . GLU A 1 91 ? -3.987 3.766 15.810 1.00 75.62 91 GLU A C 1
ATOM 700 O O . GLU A 1 91 ? -4.503 4.024 16.896 1.00 75.62 91 GLU A O 1
ATOM 705 N N . GLU A 1 92 ? -4.690 3.312 14.772 1.00 68.75 92 GLU A N 1
ATOM 706 C CA . GLU A 1 92 ? -6.135 3.051 14.793 1.00 68.75 92 GLU A CA 1
ATOM 707 C C . GLU A 1 92 ? -6.507 2.011 15.864 1.00 68.75 92 GLU A C 1
ATOM 709 O O . GLU A 1 92 ? -7.356 2.280 16.711 1.00 68.75 92 GLU A O 1
ATOM 714 N N . GLU A 1 93 ? -5.806 0.874 15.925 1.00 71.50 93 GLU A N 1
ATOM 715 C CA . GLU A 1 93 ? -6.030 -0.163 16.945 1.00 71.50 93 GLU A CA 1
ATOM 716 C C . GLU A 1 93 ? -5.781 0.338 18.378 1.00 71.50 93 GLU A C 1
ATOM 718 O O . GLU A 1 93 ? -6.440 -0.099 19.328 1.00 71.50 93 GLU A O 1
ATOM 723 N N . ARG A 1 94 ? -4.809 1.241 18.565 1.00 68.00 94 ARG A N 1
ATOM 724 C CA . ARG A 1 94 ? -4.535 1.862 19.869 1.00 68.00 94 ARG A CA 1
ATOM 725 C C . ARG A 1 94 ? -5.658 2.802 20.282 1.00 68.00 94 ARG A C 1
ATOM 727 O O . ARG A 1 94 ? -6.095 2.714 21.427 1.00 68.00 94 ARG A O 1
ATOM 734 N N . ILE A 1 95 ? -6.130 3.644 19.363 1.00 67.38 95 ILE A N 1
ATOM 735 C CA . ILE A 1 95 ? -7.261 4.550 19.595 1.00 67.38 95 ILE A CA 1
ATOM 736 C C . ILE A 1 95 ? -8.517 3.739 19.930 1.00 67.38 95 ILE A C 1
ATOM 738 O O . ILE A 1 95 ? -9.208 4.057 20.895 1.00 67.38 95 ILE A O 1
ATOM 742 N N . GLU A 1 96 ? -8.781 2.651 19.202 1.00 65.69 96 GLU A N 1
ATOM 743 C CA . GLU A 1 96 ? -9.906 1.757 19.486 1.00 65.69 96 GLU A CA 1
ATOM 744 C C . GLU A 1 96 ? -9.791 1.108 20.871 1.00 65.69 96 GLU A C 1
ATOM 746 O O . GLU A 1 96 ? -10.751 1.142 21.641 1.00 65.69 96 GLU A O 1
ATOM 751 N N . LYS A 1 97 ? -8.626 0.556 21.239 1.00 63.69 97 LYS A N 1
ATOM 752 C CA . LYS A 1 97 ? -8.412 -0.049 22.568 1.00 63.69 97 LYS A CA 1
ATOM 753 C C . LYS A 1 97 ? -8.543 0.955 23.709 1.00 63.69 97 LYS A C 1
ATOM 755 O O . LYS A 1 97 ? -9.122 0.618 24.740 1.00 63.69 97 LYS A O 1
ATOM 760 N N . GLU A 1 98 ? -8.019 2.163 23.540 1.00 67.56 98 GLU A N 1
ATOM 761 C CA . GLU A 1 98 ? -8.149 3.240 24.523 1.00 67.56 98 GLU A CA 1
ATOM 762 C C . GLU A 1 98 ? -9.617 3.654 24.685 1.00 67.56 98 GLU A C 1
ATOM 764 O O . GLU A 1 98 ? -10.110 3.741 25.810 1.00 67.56 98 GLU A O 1
ATOM 769 N N . HIS A 1 99 ? -10.363 3.769 23.581 1.00 60.84 99 HIS A N 1
ATOM 770 C CA . HIS A 1 99 ? -11.813 3.978 23.612 1.00 60.84 99 HIS A CA 1
ATOM 771 C C . HIS A 1 99 ? -12.558 2.842 24.328 1.00 60.84 99 HIS A C 1
ATOM 773 O O . HIS A 1 99 ? -13.441 3.113 25.140 1.00 60.84 99 HIS A O 1
ATOM 779 N N . TYR A 1 100 ? -12.200 1.580 24.074 1.00 60.94 100 TYR A N 1
ATOM 780 C CA . TYR A 1 100 ? -12.784 0.421 24.759 1.00 60.94 100 TYR A CA 1
ATOM 781 C C . TYR A 1 100 ? -12.473 0.408 26.262 1.00 60.94 100 TYR A C 1
ATOM 783 O O . TYR A 1 100 ? -13.354 0.094 27.059 1.00 60.94 100 TYR A O 1
ATOM 791 N N . SER A 1 101 ? -11.249 0.760 26.667 1.00 60.66 101 SER A N 1
ATOM 792 C CA . SER A 1 101 ? -10.855 0.815 28.081 1.00 60.66 101 SER A CA 1
ATOM 793 C C . SER A 1 101 ? -11.554 1.954 28.823 1.00 60.66 101 SER A C 1
ATOM 795 O O . SER A 1 101 ? -12.058 1.742 29.924 1.00 60.66 101 SER A O 1
ATOM 797 N N . ASN A 1 102 ? -11.645 3.139 28.212 1.00 59.66 102 ASN A N 1
ATOM 798 C CA . ASN A 1 102 ? -12.398 4.267 28.764 1.00 59.66 102 ASN A CA 1
ATOM 799 C C . ASN A 1 102 ? -13.903 3.953 28.843 1.00 59.66 102 ASN A C 1
ATOM 801 O O . ASN A 1 102 ? -14.578 4.346 29.794 1.00 59.66 102 ASN A O 1
ATOM 805 N N . TYR A 1 103 ? -14.432 3.178 27.891 1.00 55.66 103 TYR A N 1
ATOM 806 C CA . TYR A 1 103 ? -15.814 2.702 27.929 1.00 55.66 103 TYR A CA 1
ATOM 807 C C . TYR A 1 103 ? -16.055 1.641 29.013 1.00 55.66 103 TYR A C 1
ATOM 809 O O . TYR A 1 103 ? -17.093 1.661 29.665 1.00 55.66 103 TYR A O 1
ATOM 817 N N . ALA A 1 104 ? -15.102 0.741 29.264 1.00 58.22 104 ALA A N 1
ATOM 818 C CA . ALA A 1 104 ? -15.208 -0.251 30.337 1.00 58.22 104 ALA A CA 1
ATOM 819 C C . ALA A 1 104 ? -15.225 0.380 31.744 1.00 58.22 104 ALA A C 1
ATOM 821 O O . ALA A 1 104 ? -15.721 -0.244 32.678 1.00 58.22 104 ALA A O 1
ATOM 822 N N . SER A 1 105 ? -14.722 1.612 31.894 1.00 65.50 105 SER A N 1
ATOM 823 C CA . SER A 1 105 ? -14.885 2.414 33.114 1.00 65.50 105 SER A CA 1
ATOM 824 C C . SER A 1 105 ? -16.193 3.213 33.183 1.00 65.50 105 SER A C 1
ATOM 826 O O . SER A 1 105 ? -16.400 3.929 34.161 1.00 65.50 105 SER A O 1
ATOM 828 N N . CYS A 1 106 ? -17.068 3.135 32.171 1.00 54.25 106 CYS A N 1
ATOM 829 C CA . CYS A 1 106 ? -18.350 3.834 32.205 1.00 54.25 106 CYS A CA 1
ATOM 830 C C . CYS A 1 106 ? -19.382 3.073 33.049 1.00 54.25 106 CYS A C 1
ATOM 832 O O . CYS A 1 106 ? -19.406 1.841 33.087 1.00 54.25 106 CYS A O 1
ATOM 834 N N . LEU A 1 107 ? -20.234 3.838 33.731 1.00 61.38 107 LEU A N 1
ATOM 835 C CA . LEU A 1 107 ? -21.363 3.315 34.490 1.00 61.38 107 LEU A CA 1
ATOM 836 C C . LEU A 1 107 ? -22.315 2.555 33.562 1.00 61.38 107 LEU A C 1
ATOM 838 O O . LEU A 1 107 ? -22.556 2.949 32.417 1.00 61.38 107 LEU A O 1
ATOM 842 N N . SER A 1 108 ? -22.879 1.461 34.062 1.00 70.31 108 SER A N 1
ATOM 843 C CA . SER A 1 108 ? -23.865 0.680 33.326 1.00 70.31 108 SER A CA 1
ATOM 844 C C . SER A 1 108 ? -25.103 1.520 32.998 1.00 70.31 108 SER A C 1
ATOM 846 O O . SER A 1 108 ? -25.456 2.467 33.700 1.00 70.31 108 SER A O 1
ATOM 848 N N . ILE A 1 109 ? -25.827 1.125 31.948 1.00 65.81 109 ILE A N 1
ATOM 849 C CA . ILE A 1 109 ? -27.094 1.759 31.547 1.00 65.81 109 ILE A CA 1
ATOM 850 C C . ILE A 1 109 ? -28.086 1.880 32.722 1.00 65.81 109 ILE A C 1
ATOM 852 O O . ILE A 1 109 ? -28.851 2.835 32.791 1.00 65.81 109 ILE A O 1
ATOM 856 N N . VAL A 1 110 ? -28.057 0.927 33.662 1.00 72.38 110 VAL A N 1
ATOM 857 C CA . VAL A 1 110 ? -28.928 0.904 34.844 1.00 72.38 110 VAL A CA 1
ATOM 858 C C . VAL A 1 110 ? -28.515 1.983 35.842 1.00 72.38 110 VAL A C 1
ATOM 860 O O . VAL A 1 110 ? -29.376 2.685 36.362 1.00 72.38 110 VAL A O 1
ATOM 863 N N . GLU A 1 111 ? -27.215 2.159 36.066 1.00 77.94 111 GLU A N 1
ATOM 864 C CA . GLU A 1 111 ? -26.676 3.207 36.941 1.00 77.94 111 GLU A CA 1
ATOM 865 C C . GLU A 1 111 ? -26.918 4.604 36.350 1.00 77.94 111 GLU A C 1
ATOM 867 O O . GLU A 1 111 ? -27.330 5.511 37.069 1.00 77.94 111 GLU A O 1
ATOM 872 N N . LEU A 1 112 ? -26.773 4.765 35.029 1.00 72.56 112 LEU A N 1
ATOM 873 C CA . LEU A 1 112 ? -27.103 6.018 34.337 1.00 72.56 112 LEU A CA 1
ATOM 874 C C . LEU A 1 112 ? -28.593 6.366 34.448 1.00 72.56 112 LEU A C 1
ATOM 876 O O . LEU A 1 112 ? -28.943 7.514 34.714 1.00 72.56 112 LEU A O 1
ATOM 880 N N . LEU A 1 113 ? -29.482 5.381 34.286 1.00 73.50 113 LEU A N 1
ATOM 881 C CA . LEU A 1 113 ? -30.923 5.587 34.453 1.00 73.50 113 LEU A CA 1
ATOM 882 C C . LEU A 1 113 ? -31.280 5.967 35.893 1.00 73.50 113 LEU A C 1
ATOM 884 O O . LEU A 1 113 ? -32.112 6.847 36.095 1.00 73.50 113 LEU A O 1
ATOM 888 N N . GLN A 1 114 ? -30.628 5.357 36.885 1.00 74.94 114 GLN A N 1
ATOM 889 C CA . GLN A 1 114 ? -30.826 5.699 38.295 1.00 74.94 114 GLN A CA 1
ATOM 890 C C . GLN A 1 114 ? -30.402 7.139 38.612 1.00 74.94 114 GLN A C 1
ATOM 892 O O . GLN A 1 114 ? -31.116 7.827 39.340 1.00 74.94 114 GLN A O 1
ATOM 897 N N . ILE A 1 115 ? -29.287 7.612 38.046 1.00 72.56 115 ILE A N 1
ATOM 898 C CA . ILE A 1 115 ? -28.825 9.003 38.191 1.00 72.56 115 ILE A CA 1
ATOM 899 C C . ILE A 1 115 ? -29.832 9.964 37.555 1.00 72.56 115 ILE A C 1
ATOM 901 O O . ILE A 1 115 ? -30.291 10.893 38.211 1.00 72.56 115 ILE A O 1
ATOM 905 N N . VAL A 1 116 ? -30.254 9.702 36.316 1.00 72.31 116 VAL A N 1
ATOM 906 C CA . VAL A 1 116 ? -31.233 10.541 35.606 1.00 72.31 116 VAL A CA 1
ATOM 907 C C . VAL A 1 116 ? -32.569 10.606 36.351 1.00 72.31 116 VAL A C 1
ATOM 909 O O . VAL A 1 116 ? -33.155 11.680 36.476 1.00 72.31 116 VAL A O 1
ATOM 912 N N . GLU A 1 117 ? -33.065 9.482 36.873 1.00 77.25 117 GLU A N 1
ATOM 913 C CA . GLU A 1 117 ? -34.317 9.474 37.635 1.00 77.25 117 GLU A CA 1
ATOM 914 C C . GLU A 1 117 ? -34.203 10.209 38.973 1.00 77.25 117 GLU A C 1
ATOM 916 O O . GLU A 1 117 ? -35.149 10.897 39.363 1.00 77.25 117 GLU A O 1
ATOM 921 N N . ARG A 1 118 ? -33.061 10.108 39.663 1.00 72.19 118 ARG A N 1
ATOM 922 C CA . ARG A 1 118 ? -32.830 10.834 40.916 1.00 72.19 118 ARG A CA 1
ATOM 923 C C . ARG A 1 118 ? -32.704 12.340 40.675 1.00 72.19 118 ARG A C 1
ATOM 925 O O . ARG A 1 118 ? -33.375 13.116 41.350 1.00 72.19 118 ARG A O 1
ATOM 932 N N . ASP A 1 119 ? -31.905 12.724 39.687 1.00 62.25 119 ASP A N 1
ATOM 933 C CA . ASP A 1 119 ? -31.382 14.086 39.557 1.00 62.25 119 ASP A CA 1
ATOM 934 C C . ASP A 1 119 ? -32.233 14.971 38.630 1.00 62.25 119 ASP A C 1
ATOM 936 O O . ASP A 1 119 ? -32.315 16.179 38.831 1.00 62.25 119 ASP A O 1
ATOM 940 N N . LEU A 1 120 ? -32.922 14.387 37.641 1.00 62.94 120 LEU A N 1
ATOM 941 C CA . LEU A 1 120 ? -33.748 15.137 36.678 1.00 62.94 120 LEU A CA 1
ATOM 942 C C . LEU A 1 120 ? -35.256 14.911 36.836 1.00 62.94 120 LEU A C 1
ATOM 944 O O . LEU A 1 120 ? -36.050 15.648 36.250 1.00 62.94 120 LEU A O 1
ATOM 948 N N . ARG A 1 121 ? -35.674 13.884 37.585 1.00 63.06 121 ARG A N 1
ATOM 949 C CA . ARG A 1 121 ? -37.094 13.533 37.777 1.00 63.06 121 ARG A CA 1
ATOM 950 C C . ARG A 1 121 ? -37.541 13.590 39.246 1.00 63.06 121 ARG A C 1
ATOM 952 O O . ARG A 1 121 ? -38.746 13.600 39.501 1.00 63.06 121 ARG A O 1
ATOM 959 N N . GLY A 1 122 ? -36.602 13.645 40.193 1.00 63.50 122 GLY A N 1
ATOM 960 C CA . GLY A 1 122 ? -36.852 13.838 41.624 1.00 63.50 122 GLY A CA 1
ATOM 961 C C . GLY A 1 122 ? -37.015 15.313 42.036 1.00 63.50 122 GLY A C 1
ATOM 962 O O . GLY A 1 122 ? -36.873 16.209 41.208 1.00 63.50 122 GLY A O 1
ATOM 963 N N . PRO A 1 123 ? -37.303 15.597 43.322 1.00 58.34 123 PRO A N 1
ATOM 964 C CA . PRO A 1 123 ? -37.488 16.959 43.845 1.00 58.34 123 PRO A CA 1
ATOM 965 C C . PRO A 1 123 ? -36.193 17.796 43.919 1.00 58.34 123 PRO A C 1
ATOM 967 O O . PRO A 1 123 ? -36.230 18.905 44.439 1.00 58.34 123 PRO A O 1
ATOM 970 N N . ASP A 1 124 ? -35.065 17.271 43.433 1.00 57.81 124 ASP A N 1
ATOM 971 C CA . ASP A 1 124 ? -33.715 17.817 43.636 1.00 57.81 124 ASP A CA 1
ATOM 972 C C . ASP A 1 124 ? -33.184 18.628 42.435 1.00 57.81 124 ASP A C 1
ATOM 974 O O . ASP A 1 124 ? -32.017 19.009 42.399 1.00 57.81 124 ASP A O 1
ATOM 978 N N . ILE A 1 125 ? -34.050 18.922 41.454 1.00 58.25 125 ILE A N 1
ATOM 979 C CA . ILE A 1 125 ? -33.724 19.702 40.243 1.00 58.25 125 ILE A CA 1
ATOM 980 C C . ILE A 1 125 ? -33.097 21.064 40.588 1.00 58.25 125 ILE A C 1
ATOM 982 O O . ILE A 1 125 ? -32.234 21.548 39.859 1.00 58.25 125 ILE A O 1
ATOM 986 N N . ASP A 1 126 ? -33.489 21.662 41.715 1.00 62.78 126 ASP A N 1
ATOM 987 C CA . ASP A 1 126 ? -33.001 22.974 42.150 1.00 62.78 126 ASP A CA 1
ATOM 988 C C . ASP A 1 126 ? -31.564 22.939 42.716 1.00 62.78 126 ASP A C 1
ATOM 990 O O . ASP A 1 126 ? -30.945 23.992 42.877 1.00 62.78 126 ASP A O 1
ATOM 994 N N . ASN A 1 127 ? -31.015 21.750 42.996 1.00 64.19 127 ASN A N 1
ATOM 995 C CA . ASN A 1 127 ? -29.668 21.563 43.549 1.00 64.19 127 ASN A CA 1
ATOM 996 C C . ASN A 1 127 ? -28.637 21.090 42.510 1.00 64.19 127 ASN A C 1
ATOM 998 O O . ASN A 1 127 ? -27.459 20.947 42.845 1.00 64.19 127 ASN A O 1
ATOM 1002 N N . LEU A 1 128 ? -29.051 20.869 41.258 1.00 67.81 128 LEU A N 1
ATOM 1003 C CA . LEU A 1 128 ? -28.158 20.413 40.197 1.00 67.81 128 LEU A CA 1
ATOM 1004 C C . LEU A 1 128 ? -27.305 21.569 39.659 1.00 67.81 128 LEU A C 1
ATOM 1006 O O . LEU A 1 128 ? -27.816 22.556 39.122 1.00 67.81 128 LEU A O 1
ATOM 1010 N N . SER A 1 129 ? -25.982 21.454 39.787 1.00 77.38 129 SER A N 1
ATOM 1011 C CA . SER A 1 129 ? -25.051 22.441 39.240 1.00 77.38 129 SER A CA 1
ATOM 1012 C C . SER A 1 129 ? -24.979 22.324 37.716 1.00 77.38 129 SER A C 1
ATOM 1014 O O . SER A 1 129 ? -25.105 21.240 37.149 1.00 77.38 129 SER A O 1
ATOM 1016 N N . ILE A 1 130 ? -24.667 23.432 37.033 1.00 78.12 130 ILE A N 1
ATOM 1017 C CA . ILE A 1 130 ? -24.329 23.417 35.597 1.00 78.12 130 ILE A CA 1
ATOM 1018 C C . ILE A 1 130 ? -23.211 22.402 35.311 1.00 78.12 130 ILE A C 1
ATOM 1020 O O . ILE A 1 130 ? -23.208 21.771 34.260 1.00 78.12 130 ILE A O 1
ATOM 1024 N N . ILE A 1 131 ? -22.289 22.207 36.257 1.00 76.38 131 ILE A N 1
ATOM 1025 C CA . ILE A 1 131 ? -21.200 21.231 36.131 1.00 76.38 131 ILE A CA 1
ATOM 1026 C C . ILE A 1 131 ? -21.748 19.797 36.078 1.00 76.38 131 ILE A C 1
ATOM 1028 O O . ILE A 1 131 ? -21.295 19.008 35.252 1.00 76.38 131 ILE A O 1
ATOM 1032 N N . ASP A 1 132 ? -22.751 19.476 36.896 1.00 75.44 132 ASP A N 1
ATOM 1033 C CA . ASP A 1 132 ? -23.361 18.142 36.940 1.00 75.44 132 ASP A CA 1
ATOM 1034 C C . ASP A 1 132 ? -24.143 17.851 35.650 1.00 75.44 132 ASP A C 1
ATOM 1036 O O . ASP A 1 132 ? -24.084 16.746 35.111 1.00 75.44 132 ASP A O 1
ATOM 1040 N N . LEU A 1 133 ? -24.807 18.871 35.095 1.00 74.56 133 LEU A N 1
ATOM 1041 C CA . LEU A 1 133 ? -25.505 18.797 33.806 1.00 74.56 133 LEU A CA 1
ATOM 1042 C C . LEU A 1 133 ? -24.546 18.573 32.631 1.00 74.56 133 LEU A C 1
ATOM 1044 O O . LEU A 1 133 ? -24.817 17.734 31.774 1.00 74.56 133 LEU A O 1
ATOM 1048 N N . VAL A 1 134 ? -23.421 19.293 32.601 1.00 77.62 134 VAL A N 1
ATOM 1049 C CA . VAL A 1 134 ? -22.381 19.116 31.573 1.00 77.62 134 VAL A CA 1
ATOM 1050 C C . VAL A 1 134 ? -21.777 17.716 31.663 1.00 77.62 134 VAL A C 1
ATOM 1052 O O . VAL A 1 134 ? -21.622 17.043 30.647 1.00 77.62 134 VAL A O 1
ATOM 1055 N N . HIS A 1 135 ? -21.506 17.229 32.874 1.00 78.38 135 HIS A N 1
ATOM 1056 C CA . HIS A 1 135 ? -20.967 15.886 33.055 1.00 78.38 135 HIS A CA 1
ATOM 1057 C C . HIS A 1 135 ? -21.957 14.798 32.612 1.00 78.38 135 HIS A C 1
ATOM 1059 O O . HIS A 1 135 ? -21.569 13.808 31.991 1.00 78.38 135 HIS A O 1
ATOM 1065 N N . LEU A 1 136 ? -23.252 14.994 32.870 1.00 76.88 136 LEU A N 1
ATOM 1066 C CA . LEU A 1 136 ? -24.296 14.086 32.402 1.00 76.88 136 LEU A CA 1
ATOM 1067 C C . LEU A 1 136 ? -24.422 14.085 30.869 1.00 76.88 136 LEU A C 1
ATOM 1069 O O . LEU A 1 136 ? -24.621 13.027 30.268 1.00 76.88 136 LEU A O 1
ATOM 1073 N N . GLU A 1 137 ? -24.275 15.243 30.220 1.00 81.81 137 GLU A N 1
ATOM 1074 C CA . GLU A 1 137 ? -24.231 15.338 28.757 1.00 81.81 137 GLU A CA 1
ATOM 1075 C C . GLU A 1 137 ? -23.053 14.539 28.182 1.00 81.81 137 GLU A C 1
ATOM 1077 O O . GLU A 1 137 ? -23.247 13.735 27.265 1.00 81.81 137 GLU A O 1
ATOM 1082 N N . GLU A 1 138 ? -21.857 14.694 28.752 1.00 81.44 138 GLU A N 1
ATOM 1083 C CA . GLU A 1 138 ? -20.665 13.938 28.351 1.00 81.44 138 GLU A CA 1
ATOM 1084 C C . GLU A 1 138 ? -20.880 12.424 28.502 1.00 81.44 138 GLU A C 1
ATOM 1086 O O . GLU A 1 138 ? -20.561 11.649 27.594 1.00 81.44 138 GLU A O 1
ATOM 1091 N N . GLN A 1 139 ? -21.492 11.991 29.609 1.00 80.69 139 GLN A N 1
ATOM 1092 C CA . GLN A 1 139 ? -21.813 10.581 29.850 1.00 80.69 139 GLN A CA 1
ATOM 1093 C C . GLN A 1 139 ? -22.816 10.026 28.826 1.00 80.69 139 GLN A C 1
ATOM 1095 O O . GLN A 1 139 ? -22.621 8.926 28.299 1.00 80.69 139 GLN A O 1
ATOM 1100 N N . LEU A 1 140 ? -23.866 10.781 28.489 1.00 79.81 140 LEU A N 1
ATOM 1101 C CA . LEU A 1 140 ? -24.850 10.378 27.479 1.00 79.81 140 LEU A CA 1
ATOM 1102 C C . LEU A 1 140 ? -24.245 10.326 26.071 1.00 79.81 140 LEU A C 1
ATOM 1104 O O . LEU A 1 140 ? -24.529 9.395 25.310 1.00 79.81 140 LEU A O 1
ATOM 1108 N N . GLN A 1 141 ? -23.385 11.284 25.720 1.00 83.56 141 GLN A N 1
ATOM 1109 C CA . GLN A 1 141 ? -22.671 11.285 24.443 1.00 83.56 141 GLN A CA 1
ATOM 1110 C C . GLN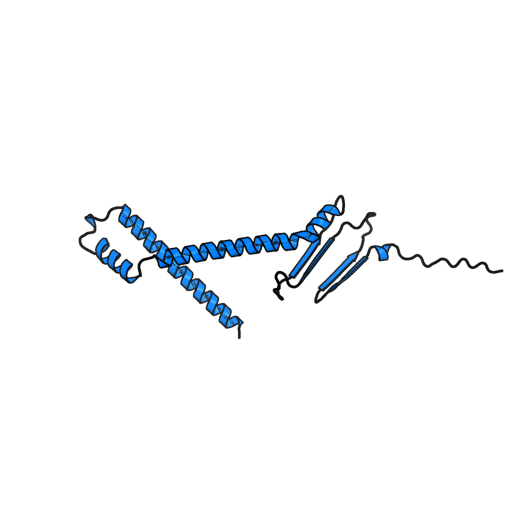 A 1 141 ? -21.730 10.081 24.325 1.00 83.56 141 GLN A C 1
ATOM 1112 O O . GLN A 1 141 ? -21.721 9.411 23.285 1.00 83.56 141 GLN A O 1
ATOM 1117 N N . ALA A 1 142 ? -20.999 9.751 25.393 1.00 79.44 142 ALA A N 1
ATOM 1118 C CA . ALA A 1 142 ? -20.141 8.571 25.444 1.00 79.44 142 ALA A CA 1
ATOM 1119 C C . ALA A 1 142 ? -20.951 7.274 25.280 1.00 79.44 142 ALA A C 1
ATOM 1121 O O . ALA A 1 142 ? -20.595 6.419 24.463 1.00 79.44 142 ALA A O 1
ATOM 1122 N N . ALA A 1 143 ? -22.084 7.152 25.978 1.00 82.56 143 ALA A N 1
ATOM 1123 C CA . ALA A 1 143 ? -22.976 5.999 25.862 1.00 82.56 143 ALA A CA 1
ATOM 1124 C C . ALA A 1 143 ? -23.547 5.844 24.439 1.00 82.56 143 ALA A C 1
ATOM 1126 O O . ALA A 1 143 ? -23.545 4.742 23.880 1.00 82.56 143 ALA A O 1
ATOM 1127 N N . LEU A 1 144 ? -23.979 6.945 23.812 1.00 83.62 144 LEU A N 1
ATOM 1128 C CA . LEU A 1 144 ? -24.480 6.948 22.434 1.00 83.62 144 LEU A CA 1
ATOM 1129 C C . LEU A 1 144 ? -23.395 6.540 21.431 1.00 83.62 144 LEU A C 1
ATOM 1131 O O . LEU A 1 144 ? -23.656 5.763 20.506 1.00 83.62 144 LEU A O 1
ATOM 1135 N N . MET A 1 145 ? -22.176 7.052 21.599 1.00 84.12 145 MET A N 1
ATOM 1136 C CA . MET A 1 145 ? -21.041 6.696 20.752 1.00 84.12 145 MET A CA 1
ATOM 1137 C C . MET A 1 145 ? -20.677 5.213 20.903 1.00 84.12 145 MET A C 1
ATOM 1139 O O . MET A 1 145 ? -20.483 4.532 19.894 1.00 84.12 145 MET A O 1
ATOM 1143 N N . GLY A 1 146 ? -20.688 4.688 22.133 1.00 80.50 146 GLY A N 1
ATOM 1144 C CA . GLY A 1 146 ? -20.495 3.266 22.421 1.00 80.50 146 GLY A CA 1
ATOM 1145 C C . GLY A 1 146 ? -21.527 2.388 21.713 1.00 80.50 146 GLY A C 1
ATOM 1146 O O . GLY A 1 146 ? -21.160 1.491 20.954 1.00 80.50 146 GLY A O 1
ATOM 1147 N N . ALA A 1 147 ? -22.817 2.712 21.842 1.00 83.50 147 ALA A N 1
ATOM 1148 C CA . ALA A 1 147 ? -23.890 1.978 21.167 1.00 83.50 147 ALA A CA 1
ATOM 1149 C C . ALA A 1 147 ? -23.731 1.972 19.633 1.00 83.50 147 ALA A C 1
ATOM 1151 O O . ALA A 1 147 ? -23.967 0.951 18.978 1.00 83.50 147 ALA A O 1
ATOM 1152 N N . ARG A 1 148 ? -23.294 3.095 19.044 1.00 88.00 148 ARG A N 1
ATOM 1153 C CA . ARG A 1 148 ? -22.992 3.178 17.604 1.00 88.00 148 ARG A CA 1
ATOM 1154 C C . ARG A 1 148 ? -21.815 2.285 17.221 1.00 88.00 148 ARG A C 1
ATOM 1156 O O . ARG A 1 148 ? -21.909 1.593 16.210 1.00 88.00 148 ARG A O 1
ATOM 1163 N N . SER A 1 149 ? -20.748 2.269 18.017 1.00 83.00 149 SER A N 1
ATOM 1164 C CA . SER A 1 149 ? -19.575 1.423 17.776 1.00 83.00 149 SER A CA 1
ATOM 1165 C C . SER A 1 149 ? -19.929 -0.065 17.823 1.00 83.00 149 SER A C 1
ATOM 1167 O O . SER A 1 149 ? -19.684 -0.788 16.856 1.00 83.00 149 SER A O 1
ATOM 1169 N N . THR A 1 150 ? -20.611 -0.516 18.881 1.00 85.19 150 THR A N 1
ATOM 1170 C CA . THR A 1 150 ? -21.038 -1.917 19.023 1.00 85.19 150 THR A CA 1
ATOM 1171 C C . THR A 1 150 ? -21.925 -2.350 17.860 1.00 85.19 150 THR A C 1
ATOM 1173 O O . THR A 1 150 ? -21.745 -3.437 17.310 1.00 85.19 150 THR A O 1
ATOM 1176 N N . LYS A 1 151 ? -22.848 -1.484 17.423 1.00 90.75 151 LYS A N 1
ATOM 1177 C CA . LYS A 1 151 ? -23.676 -1.747 16.241 1.00 90.75 151 LYS A CA 1
ATOM 1178 C C . LYS A 1 151 ? -22.825 -1.952 14.985 1.00 90.75 151 LYS A C 1
ATOM 1180 O O . LYS A 1 151 ? -23.049 -2.922 14.264 1.00 90.75 151 LYS A O 1
ATOM 1185 N N . THR A 1 152 ? -21.860 -1.070 14.726 1.00 91.38 152 THR A N 1
ATOM 1186 C CA . THR A 1 152 ? -20.952 -1.185 13.573 1.00 91.38 152 THR A CA 1
ATOM 1187 C C . THR A 1 152 ? -20.132 -2.470 13.640 1.00 91.38 152 THR A C 1
ATOM 1189 O O . THR A 1 152 ? -20.051 -3.193 12.650 1.00 91.38 152 THR A O 1
ATOM 1192 N N . HIS A 1 153 ? -19.589 -2.804 14.812 1.00 89.25 153 HIS A N 1
ATOM 1193 C CA . HIS A 1 153 ? -18.815 -4.025 15.017 1.00 89.25 153 HIS A CA 1
ATOM 1194 C C . HIS A 1 153 ? -19.635 -5.286 14.706 1.00 89.25 153 HIS A C 1
ATOM 1196 O O . HIS A 1 153 ? -19.193 -6.135 13.932 1.00 89.25 153 HIS A O 1
ATOM 1202 N N . MET A 1 154 ? -20.865 -5.376 15.224 1.00 87.44 154 MET A N 1
ATOM 1203 C CA . MET A 1 154 ? -21.766 -6.497 14.926 1.00 87.44 154 MET A CA 1
ATOM 1204 C C . MET A 1 154 ? -22.122 -6.579 13.434 1.00 87.44 154 MET A C 1
ATOM 1206 O O . MET A 1 154 ? -22.204 -7.677 12.878 1.00 87.44 154 MET A O 1
ATOM 1210 N N . MET A 1 155 ? -22.302 -5.438 12.756 1.00 91.00 155 MET A N 1
ATOM 1211 C CA . MET A 1 155 ? -22.527 -5.416 11.305 1.00 91.00 155 MET A CA 1
ATOM 1212 C C . MET A 1 155 ? -21.311 -5.938 10.529 1.00 91.00 155 MET A C 1
ATOM 1214 O O . MET A 1 155 ? -21.483 -6.750 9.623 1.00 91.00 155 MET A O 1
ATOM 1218 N N . LEU A 1 156 ? -20.093 -5.531 10.897 1.00 89.88 156 LEU A N 1
ATOM 1219 C CA . LEU A 1 156 ? -18.862 -6.009 10.256 1.00 89.88 156 LEU A CA 1
ATOM 1220 C C . LEU A 1 156 ? -18.660 -7.517 10.457 1.00 89.88 156 LEU A C 1
ATOM 1222 O O . LEU A 1 156 ? -18.370 -8.222 9.491 1.00 89.88 156 LEU A O 1
ATOM 1226 N N . GLN A 1 157 ? -18.888 -8.030 11.671 1.00 84.81 157 GLN A N 1
ATOM 1227 C CA . GLN A 1 157 ? -18.851 -9.473 11.944 1.00 84.81 157 GLN A CA 1
ATOM 1228 C C . GLN A 1 157 ? -19.884 -10.242 11.110 1.00 84.81 157 GLN A C 1
ATOM 1230 O O . GLN A 1 157 ? -19.573 -11.290 10.542 1.00 84.81 157 GLN A O 1
ATOM 1235 N N . SER A 1 158 ? -21.095 -9.693 10.977 1.00 87.12 158 SER A N 1
ATOM 1236 C CA . SER A 1 158 ? -22.153 -10.295 10.159 1.00 87.12 158 SER A CA 1
ATOM 1237 C C . SER A 1 158 ? -21.749 -10.374 8.683 1.00 87.12 158 SER A C 1
ATOM 1239 O O . SER A 1 158 ? -21.895 -11.430 8.074 1.00 87.12 158 SER A O 1
ATOM 1241 N N . ILE A 1 159 ? -21.178 -9.302 8.120 1.00 89.06 159 ILE A N 1
ATOM 1242 C CA . ILE A 1 159 ? -20.680 -9.282 6.733 1.00 89.06 159 ILE A CA 1
ATOM 1243 C C . ILE A 1 159 ? -19.550 -10.303 6.541 1.00 89.06 159 ILE A C 1
ATOM 1245 O O . ILE A 1 159 ? -19.583 -11.065 5.578 1.00 89.06 159 ILE A O 1
ATOM 1249 N N . SER A 1 160 ? -18.587 -10.368 7.469 1.00 85.56 160 SER A N 1
ATOM 1250 C CA . SER A 1 160 ? -17.478 -11.333 7.399 1.00 85.56 160 SER A CA 1
ATOM 1251 C C . SER A 1 160 ? -17.985 -12.776 7.361 1.00 85.56 160 SER A C 1
ATOM 1253 O O . SER A 1 160 ? -17.595 -13.542 6.487 1.00 85.56 160 SER A O 1
ATOM 1255 N N . SER A 1 161 ? -18.928 -13.127 8.243 1.00 86.75 161 SER A N 1
ATOM 1256 C CA . SER A 1 161 ? -19.491 -14.485 8.307 1.00 86.75 161 SER A CA 1
ATOM 1257 C C . SER A 1 161 ? -20.316 -14.887 7.074 1.00 86.75 161 SER A C 1
ATOM 1259 O O . SER A 1 161 ? -20.466 -16.077 6.799 1.00 86.75 161 SER A O 1
ATOM 1261 N N . LEU A 1 162 ? -20.848 -13.917 6.318 1.00 81.81 162 LEU A N 1
ATOM 1262 C CA . LEU A 1 162 ? -21.544 -14.166 5.051 1.00 81.81 162 LEU A CA 1
ATOM 1263 C C . LEU A 1 162 ? -20.578 -14.401 3.884 1.00 81.81 162 LEU A C 1
ATOM 1265 O O . LEU A 1 162 ? -20.922 -15.147 2.976 1.00 81.81 162 LEU A O 1
ATOM 1269 N N . HIS A 1 163 ? -19.393 -13.787 3.900 1.00 73.75 163 HIS A N 1
ATOM 1270 C CA . HIS A 1 163 ? -18.368 -13.978 2.866 1.00 73.75 163 HIS A CA 1
ATOM 1271 C C . HIS A 1 163 ? -17.534 -15.260 3.053 1.00 73.75 163 HIS A C 1
ATOM 1273 O O . HIS A 1 163 ? -16.783 -15.632 2.155 1.00 73.75 163 HIS A O 1
ATOM 1279 N N . GLU A 1 164 ? -17.648 -15.927 4.204 1.00 70.75 164 GLU A N 1
ATOM 1280 C CA . GLU A 1 164 ? -16.971 -17.196 4.516 1.00 70.75 164 GLU A CA 1
ATOM 1281 C C . GLU A 1 164 ? -17.763 -18.455 4.088 1.00 70.75 164 GLU A C 1
ATOM 1283 O O . GLU A 1 164 ? -17.291 -19.570 4.313 1.00 70.75 164 GLU A O 1
ATOM 1288 N N . LYS A 1 165 ? -18.941 -18.304 3.462 1.00 50.75 165 LYS A N 1
ATOM 1289 C CA . LYS A 1 165 ? -19.760 -19.395 2.891 1.00 50.75 165 LYS A CA 1
ATOM 1290 C C . LYS A 1 165 ? -19.768 -19.355 1.369 1.00 50.75 165 LYS A C 1
ATOM 1292 O O . LYS A 1 165 ? -19.787 -20.458 0.780 1.00 50.75 165 LYS A O 1
#

Organism: NCBI:txid158383

Foldseek 3Di:
DDPDPPDDPPPPVQVVQWDWDDDDVDIDIDGDDPPDDHQQKDWAWAACVVVNRPDIDIDIFHDDPHNVVNVVCRVPVSVVVVVVVVVVVVVVVVVVVVLVVVVVPADDPVVLVVCCCPAVVDPNVVVDDPVNVVVNVVSVVSVVVVVVVVVVVVVVVVVVVVVVD